Protein AF-A0A6J4T8R5-F1 (afdb_monomer)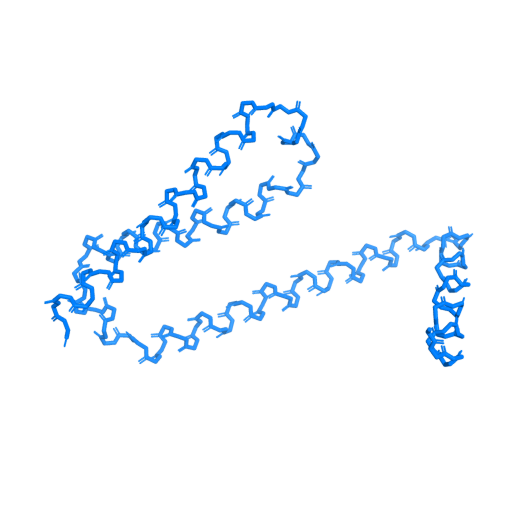

Structure (mmCIF, N/CA/C/O backbone):
data_AF-A0A6J4T8R5-F1
#
_entry.id   AF-A0A6J4T8R5-F1
#
loop_
_atom_site.group_PDB
_atom_site.id
_atom_site.type_symbol
_atom_site.label_atom_id
_atom_site.label_alt_id
_atom_site.label_comp_id
_atom_site.label_asym_id
_atom_site.label_entity_id
_atom_site.label_seq_id
_atom_site.pdbx_PDB_ins_code
_atom_site.Cartn_x
_atom_site.Cartn_y
_atom_site.Cartn_z
_atom_site.occupancy
_atom_site.B_iso_or_equiv
_atom_site.auth_seq_id
_atom_site.auth_comp_id
_atom_site.auth_asym_id
_atom_site.auth_atom_id
_atom_site.pdbx_PDB_model_num
ATOM 1 N N . MET A 1 1 ? 2.126 -29.135 -20.241 1.00 61.62 1 MET A N 1
ATOM 2 C CA . MET A 1 1 ? 1.730 -27.801 -20.758 1.00 61.62 1 MET A CA 1
ATOM 3 C C . MET A 1 1 ? 1.030 -27.993 -22.094 1.00 61.62 1 MET A C 1
ATOM 5 O O . MET A 1 1 ? 1.485 -28.834 -22.859 1.00 61.62 1 MET A O 1
ATOM 9 N N . SER A 1 2 ? -0.069 -27.284 -22.372 1.00 81.56 2 SER A N 1
ATOM 10 C CA . SER A 1 2 ? -0.717 -27.376 -23.690 1.00 81.56 2 SER A CA 1
ATOM 11 C C . SER A 1 2 ? 0.129 -26.665 -24.754 1.00 81.56 2 SER A C 1
ATOM 13 O O . SER A 1 2 ? 0.838 -25.701 -24.455 1.00 81.56 2 SER A O 1
ATOM 15 N N . THR A 1 3 ? 0.051 -27.121 -26.002 1.00 86.94 3 THR A N 1
ATOM 16 C CA . THR A 1 3 ? 0.742 -26.507 -27.151 1.00 86.94 3 THR A CA 1
ATOM 17 C C . THR A 1 3 ? 0.374 -25.032 -27.329 1.00 86.94 3 THR A C 1
ATOM 19 O O . THR A 1 3 ? 1.221 -24.217 -27.688 1.00 86.94 3 THR A O 1
ATOM 22 N N . ALA A 1 4 ? -0.866 -24.661 -26.995 1.00 86.06 4 ALA A N 1
ATOM 23 C CA . ALA A 1 4 ? -1.330 -23.278 -27.004 1.00 86.06 4 ALA A CA 1
ATOM 24 C C . ALA A 1 4 ? -0.594 -22.400 -25.978 1.00 86.06 4 ALA A C 1
ATOM 26 O O . ALA A 1 4 ? -0.190 -21.289 -26.312 1.00 86.06 4 ALA A O 1
ATOM 27 N N . ALA A 1 5 ? -0.370 -22.897 -24.756 1.00 86.50 5 ALA A N 1
ATOM 28 C CA . ALA A 1 5 ? 0.373 -22.155 -23.737 1.00 86.50 5 ALA A CA 1
ATOM 29 C C . ALA A 1 5 ? 1.831 -21.934 -24.164 1.00 86.50 5 ALA A C 1
ATOM 31 O O . ALA A 1 5 ? 2.340 -20.822 -24.059 1.00 86.50 5 ALA A O 1
ATOM 32 N N . LEU A 1 6 ? 2.471 -22.970 -24.715 1.00 89.88 6 LEU A N 1
ATOM 33 C CA . LEU A 1 6 ? 3.853 -22.888 -25.190 1.00 89.88 6 LEU A CA 1
ATOM 34 C C . LEU A 1 6 ? 4.003 -21.870 -26.334 1.00 89.88 6 LEU A C 1
ATOM 36 O O . LEU A 1 6 ? 4.925 -21.057 -26.325 1.00 89.88 6 LEU A O 1
ATOM 40 N N . ARG A 1 7 ? 3.047 -21.854 -27.273 1.00 90.69 7 ARG A N 1
ATOM 41 C CA . ARG A 1 7 ? 2.986 -20.864 -28.356 1.00 90.69 7 ARG A CA 1
ATOM 42 C C . ARG A 1 7 ? 2.820 -19.442 -27.822 1.00 90.69 7 ARG A C 1
ATOM 44 O O . ARG A 1 7 ? 3.536 -18.547 -28.255 1.00 90.69 7 ARG A O 1
ATOM 51 N N . ASN A 1 8 ? 1.889 -19.227 -26.895 1.00 93.81 8 ASN A N 1
ATOM 52 C CA . ASN A 1 8 ? 1.620 -17.897 -26.348 1.00 93.81 8 ASN A CA 1
ATOM 53 C C . ASN A 1 8 ? 2.840 -17.342 -25.600 1.00 93.81 8 ASN A C 1
ATOM 55 O O . ASN A 1 8 ? 3.195 -16.183 -25.790 1.00 93.81 8 ASN A O 1
ATOM 59 N N . ILE A 1 9 ? 3.521 -18.183 -24.816 1.00 91.31 9 ILE A N 1
ATOM 60 C CA . ILE A 1 9 ? 4.773 -17.818 -24.142 1.00 91.31 9 ILE A CA 1
ATOM 61 C C . ILE A 1 9 ? 5.841 -17.428 -25.172 1.00 91.31 9 ILE A C 1
ATOM 63 O O . ILE A 1 9 ? 6.471 -16.385 -25.027 1.00 91.31 9 ILE A O 1
ATOM 67 N N . GLY A 1 10 ? 6.004 -18.214 -26.243 1.00 91.50 10 GLY A N 1
ATOM 68 C CA . GLY A 1 10 ? 6.949 -17.903 -27.319 1.00 91.50 10 GLY A CA 1
ATOM 69 C C . GLY A 1 10 ? 6.676 -16.551 -27.989 1.00 91.50 10 GLY A C 1
ATOM 70 O O . GLY A 1 10 ? 7.603 -15.772 -28.190 1.00 91.50 10 GLY A O 1
ATOM 71 N N . ILE A 1 11 ? 5.407 -16.233 -28.268 1.00 90.81 11 ILE A N 1
ATOM 72 C CA . ILE A 1 11 ? 5.008 -14.934 -28.837 1.00 90.81 11 ILE A CA 1
ATOM 73 C C . ILE A 1 11 ? 5.370 -13.787 -27.884 1.00 90.81 11 ILE A C 1
ATOM 75 O O . ILE A 1 11 ? 5.948 -12.793 -28.321 1.00 90.81 11 ILE A O 1
ATOM 79 N N . ILE A 1 12 ? 5.072 -13.929 -26.589 1.00 90.69 12 ILE A N 1
ATOM 80 C CA . ILE A 1 12 ? 5.394 -12.907 -25.582 1.00 90.69 12 ILE A CA 1
ATOM 81 C C . ILE A 1 12 ? 6.907 -12.665 -25.516 1.00 90.69 12 ILE A C 1
ATOM 83 O O . ILE A 1 12 ? 7.336 -11.513 -25.494 1.00 90.69 12 ILE A O 1
ATOM 87 N N . LEU A 1 13 ? 7.720 -13.725 -25.542 1.00 90.75 13 LEU A N 1
ATOM 88 C CA . LEU A 1 13 ? 9.182 -13.609 -25.510 1.00 90.75 13 LEU A CA 1
ATOM 89 C C . LEU A 1 13 ? 9.737 -12.882 -26.740 1.00 90.75 13 LEU A C 1
ATOM 91 O O . LEU A 1 13 ? 10.590 -12.008 -26.597 1.00 90.75 13 LEU A O 1
ATOM 95 N N . VAL A 1 14 ? 9.236 -13.197 -27.938 1.00 90.75 14 VAL A N 1
ATOM 96 C CA . VAL A 1 14 ? 9.662 -12.520 -29.175 1.00 90.75 14 VAL A CA 1
ATOM 97 C C . VAL A 1 14 ? 9.320 -11.031 -29.131 1.00 90.75 14 VAL A C 1
ATOM 99 O O . VAL A 1 14 ? 10.163 -10.196 -29.459 1.00 90.75 14 VAL A O 1
ATOM 102 N N . LEU A 1 15 ? 8.112 -10.683 -28.678 1.00 85.38 15 LEU A N 1
ATOM 103 C CA . LEU A 1 15 ? 7.706 -9.286 -28.514 1.00 85.38 15 LEU A CA 1
ATOM 104 C C . LEU A 1 15 ? 8.564 -8.562 -27.471 1.00 85.38 15 LEU A C 1
ATOM 106 O O . LEU A 1 15 ? 8.973 -7.430 -27.710 1.00 85.38 15 LEU A O 1
ATOM 110 N N . ALA A 1 16 ? 8.888 -9.211 -26.351 1.00 82.69 16 ALA A N 1
ATOM 111 C CA . ALA A 1 16 ? 9.737 -8.630 -25.314 1.00 82.69 16 ALA A CA 1
ATOM 112 C C . ALA A 1 16 ? 11.147 -8.301 -25.838 1.00 82.69 16 ALA A C 1
ATOM 114 O O . ALA A 1 16 ? 11.655 -7.207 -25.590 1.00 82.69 16 ALA A O 1
ATOM 115 N N . VAL A 1 17 ? 11.754 -9.204 -26.617 1.00 83.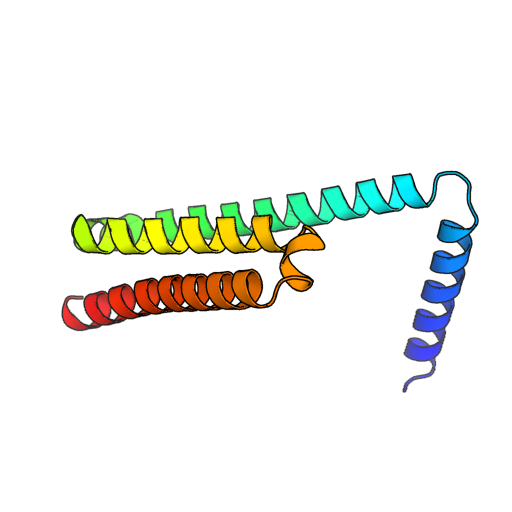69 17 VAL A N 1
ATOM 116 C CA . VAL A 1 17 ? 13.062 -8.964 -27.253 1.00 83.69 17 VAL A CA 1
ATOM 117 C C . VAL A 1 17 ? 12.985 -7.822 -28.268 1.00 83.69 17 VAL A C 1
ATOM 119 O O . VAL A 1 17 ? 13.872 -6.971 -28.297 1.00 83.69 17 VAL A O 1
ATOM 122 N N . ALA A 1 18 ? 11.915 -7.759 -29.065 1.00 79.50 18 ALA A N 1
ATOM 123 C CA . ALA A 1 18 ? 11.709 -6.670 -30.016 1.00 79.50 18 ALA A CA 1
ATOM 124 C C . ALA A 1 18 ? 11.586 -5.308 -29.311 1.00 79.50 18 ALA A C 1
ATOM 126 O O . ALA A 1 18 ? 12.216 -4.343 -29.735 1.00 79.50 18 ALA A O 1
ATOM 127 N N . VAL A 1 19 ? 10.833 -5.236 -28.206 1.00 80.19 19 VAL A N 1
ATOM 128 C CA . VAL A 1 19 ? 10.713 -4.020 -27.385 1.00 80.19 19 VAL A CA 1
ATOM 129 C C . VAL A 1 19 ? 12.065 -3.628 -26.789 1.00 80.19 19 VAL A C 1
ATOM 131 O O . VAL A 1 19 ? 12.420 -2.458 -26.843 1.00 80.19 19 VAL A O 1
ATOM 134 N N . TYR A 1 20 ? 12.847 -4.580 -26.276 1.00 79.31 20 TYR A N 1
ATOM 135 C CA . TYR A 1 20 ? 14.177 -4.299 -25.726 1.00 79.31 20 TYR A CA 1
ATOM 136 C C . TYR A 1 20 ? 15.159 -3.748 -26.776 1.00 79.31 20 TYR A C 1
ATOM 138 O O . TYR A 1 20 ? 15.948 -2.855 -26.474 1.00 79.31 20 TYR A O 1
ATOM 146 N N . ALA A 1 21 ? 15.103 -4.256 -28.011 1.00 79.56 21 ALA A N 1
ATOM 147 C CA . ALA A 1 21 ? 16.015 -3.869 -29.087 1.00 79.56 21 ALA A CA 1
ATOM 148 C C . ALA A 1 21 ? 15.651 -2.539 -29.782 1.00 79.56 21 ALA A C 1
ATOM 150 O O . ALA A 1 21 ? 16.496 -1.951 -30.458 1.00 79.56 21 ALA A O 1
ATOM 151 N N . LEU A 1 22 ? 14.409 -2.059 -29.647 1.00 79.94 22 LEU A N 1
ATOM 152 C CA . LEU A 1 22 ? 13.946 -0.818 -30.273 1.00 79.94 22 LEU A CA 1
ATOM 153 C C . LEU A 1 22 ? 14.413 0.426 -29.487 1.00 79.94 22 LEU A C 1
ATOM 155 O O . LEU A 1 22 ? 14.188 0.506 -28.274 1.00 79.94 22 LEU A O 1
ATOM 159 N N . PRO A 1 23 ? 14.983 1.453 -30.152 1.00 66.88 23 PRO A N 1
ATOM 160 C CA . PRO A 1 23 ? 15.286 2.726 -29.504 1.00 66.88 23 PRO A CA 1
ATOM 161 C C . PRO A 1 23 ? 13.975 3.385 -29.044 1.00 66.88 23 PRO A C 1
ATOM 163 O O . PRO A 1 23 ? 13.137 3.761 -29.858 1.00 66.88 23 PRO A O 1
ATOM 166 N N . GLY A 1 24 ? 13.779 3.471 -27.725 1.00 74.56 24 GLY A N 1
ATOM 167 C CA . GLY A 1 24 ? 12.544 3.963 -27.094 1.00 74.56 24 GLY A CA 1
ATOM 168 C C . GLY A 1 24 ? 11.686 2.892 -26.406 1.00 74.56 24 GLY A C 1
ATOM 169 O O . GLY A 1 24 ? 10.716 3.242 -25.734 1.00 74.56 24 GLY A O 1
ATOM 170 N N . GLY A 1 25 ? 12.047 1.606 -26.490 1.00 73.50 25 GLY A N 1
ATOM 171 C CA . GLY A 1 25 ? 11.318 0.526 -25.814 1.00 73.50 25 GLY A CA 1
ATOM 172 C C . GLY A 1 25 ? 11.251 0.675 -24.292 1.00 73.50 25 GLY A C 1
ATOM 173 O O . GLY A 1 25 ? 10.195 0.462 -23.701 1.00 73.50 25 GLY A O 1
ATOM 174 N N . GLY A 1 26 ? 12.336 1.142 -23.665 1.00 78.50 26 GLY A N 1
ATOM 175 C CA . GLY A 1 26 ? 12.358 1.450 -22.230 1.00 78.50 26 GLY A CA 1
ATOM 176 C C . GLY A 1 26 ? 11.384 2.567 -21.842 1.00 78.50 26 GLY A C 1
ATOM 177 O O . GLY A 1 26 ? 10.688 2.459 -20.838 1.00 78.50 26 GLY A O 1
ATOM 178 N N . THR A 1 27 ? 11.260 3.610 -22.668 1.00 83.38 27 THR A N 1
ATOM 179 C CA . THR A 1 27 ? 10.306 4.705 -22.434 1.00 83.38 27 THR A CA 1
ATOM 180 C C . THR A 1 27 ? 8.863 4.231 -22.589 1.00 83.38 27 THR A C 1
ATOM 182 O O . THR A 1 27 ? 8.020 4.553 -21.756 1.00 83.38 27 THR A O 1
ATOM 185 N N . GLY A 1 28 ? 8.574 3.429 -23.620 1.00 81.50 28 GLY A N 1
ATOM 186 C CA . GLY A 1 28 ? 7.251 2.829 -23.803 1.00 81.50 28 GLY A CA 1
ATOM 187 C C . GLY A 1 28 ? 6.862 1.920 -22.635 1.00 81.50 28 GLY A C 1
ATOM 188 O O . GLY A 1 28 ? 5.750 2.028 -22.119 1.00 81.50 28 GLY A O 1
ATOM 189 N N . ALA A 1 29 ? 7.793 1.084 -22.170 1.00 84.12 29 ALA A N 1
ATOM 190 C CA . ALA A 1 29 ? 7.591 0.224 -21.008 1.00 84.12 29 ALA A CA 1
ATOM 191 C C . ALA A 1 29 ? 7.311 1.036 -19.734 1.00 84.12 29 ALA A C 1
ATOM 193 O O . ALA A 1 29 ? 6.335 0.747 -19.049 1.00 84.12 29 ALA A O 1
ATOM 194 N N . ALA A 1 30 ? 8.083 2.095 -19.474 1.00 85.56 30 ALA A N 1
ATOM 195 C CA . ALA A 1 30 ? 7.887 2.961 -18.312 1.00 85.56 30 ALA A CA 1
ATOM 196 C C . ALA A 1 30 ? 6.522 3.670 -18.322 1.00 85.56 30 ALA A C 1
ATOM 198 O O . ALA A 1 30 ? 5.882 3.805 -17.282 1.00 85.56 30 ALA A O 1
ATOM 199 N N . ILE A 1 31 ? 6.035 4.097 -19.493 1.00 87.81 31 ILE A N 1
ATOM 200 C CA . ILE A 1 31 ? 4.694 4.691 -19.617 1.00 87.81 31 ILE A CA 1
ATOM 201 C C . ILE A 1 31 ? 3.618 3.656 -19.290 1.00 87.81 31 ILE A C 1
ATOM 203 O O . ILE A 1 31 ? 2.687 3.955 -18.544 1.00 87.81 31 ILE A O 1
ATOM 207 N N . VAL A 1 32 ? 3.729 2.442 -19.833 1.00 88.62 32 VAL A N 1
ATOM 208 C CA . VAL A 1 32 ? 2.762 1.370 -19.558 1.00 88.62 32 VAL A CA 1
ATOM 209 C C . VAL A 1 32 ? 2.784 0.991 -18.080 1.00 88.62 32 VAL A C 1
ATOM 211 O O . VAL A 1 32 ? 1.725 0.895 -17.466 1.00 88.62 32 VAL A O 1
ATOM 214 N N . GLU A 1 33 ? 3.968 0.836 -17.494 1.00 88.38 33 GLU A N 1
ATOM 215 C CA . 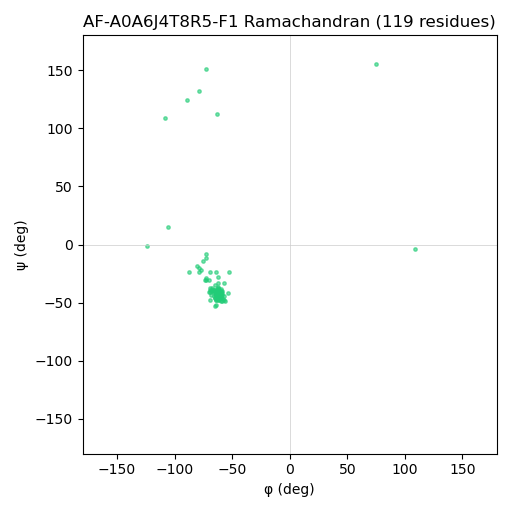GLU A 1 33 ? 4.155 0.582 -16.066 1.00 88.38 33 GLU A CA 1
ATOM 216 C C . GLU A 1 33 ? 3.500 1.676 -15.215 1.00 88.38 33 GLU A C 1
ATOM 218 O O . GLU A 1 33 ? 2.711 1.374 -14.316 1.00 88.38 33 GLU A O 1
ATOM 223 N N . ALA A 1 34 ? 3.748 2.947 -15.538 1.00 88.81 34 ALA A N 1
ATOM 224 C CA . ALA A 1 34 ? 3.144 4.076 -14.845 1.00 88.81 34 ALA A CA 1
ATOM 225 C C . ALA A 1 34 ? 1.613 4.069 -14.967 1.00 88.81 34 ALA A C 1
ATOM 227 O O . ALA A 1 34 ? 0.917 4.220 -13.965 1.00 88.81 34 ALA A O 1
ATOM 228 N N . LEU A 1 35 ? 1.069 3.843 -16.166 1.00 93.12 35 LEU A N 1
ATOM 229 C CA . LEU A 1 35 ? -0.378 3.788 -16.392 1.00 93.12 35 LEU A CA 1
ATOM 230 C C . LEU A 1 35 ? -1.038 2.643 -15.621 1.00 93.12 35 LEU A C 1
ATOM 232 O O . LEU A 1 35 ? -2.082 2.851 -15.005 1.00 93.12 35 LEU A O 1
ATOM 236 N N . VAL A 1 36 ? -0.431 1.454 -15.621 1.00 92.81 36 VAL A N 1
ATOM 237 C CA . VAL A 1 36 ? -0.923 0.299 -14.857 1.00 92.81 36 VAL A CA 1
ATOM 238 C C . VAL A 1 36 ? -0.875 0.591 -13.358 1.00 92.81 36 VAL A C 1
ATOM 240 O O . VAL A 1 36 ? -1.850 0.328 -12.655 1.00 92.81 36 VAL A O 1
ATOM 243 N N . SER A 1 37 ? 0.209 1.198 -12.877 1.00 86.44 37 SER A N 1
ATOM 244 C CA . SER A 1 37 ? 0.379 1.559 -11.465 1.00 86.44 37 SER A CA 1
ATOM 245 C C . SER A 1 37 ? -0.650 2.600 -11.018 1.00 86.44 37 SER A C 1
ATOM 247 O O . SER A 1 37 ? -1.283 2.448 -9.973 1.00 86.44 37 SER A O 1
ATOM 249 N N . ILE A 1 38 ? -0.889 3.625 -11.842 1.00 90.88 38 ILE A N 1
ATOM 250 C CA . ILE A 1 38 ? -1.920 4.642 -11.604 1.00 90.88 38 ILE A CA 1
ATOM 251 C C . ILE A 1 38 ? -3.309 4.003 -11.618 1.00 90.88 38 ILE A C 1
ATOM 253 O O . ILE A 1 38 ? -4.093 4.241 -10.703 1.00 90.88 38 ILE A O 1
ATOM 257 N N . ALA A 1 39 ? -3.624 3.172 -12.616 1.00 93.88 39 ALA A N 1
ATOM 258 C CA . ALA A 1 39 ? -4.916 2.496 -12.708 1.00 93.88 39 ALA A CA 1
ATOM 259 C C . ALA A 1 39 ? -5.176 1.599 -11.489 1.00 93.88 39 ALA A C 1
ATOM 261 O O . ALA A 1 39 ? -6.284 1.591 -10.950 1.00 93.88 39 ALA A O 1
ATOM 262 N N . PHE A 1 40 ? -4.147 0.897 -11.014 1.00 89.00 40 PHE A N 1
ATOM 263 C CA . PHE A 1 40 ? -4.208 0.095 -9.798 1.00 89.00 40 PHE A CA 1
ATOM 264 C C . PHE A 1 40 ? -4.489 0.956 -8.557 1.00 89.00 40 PHE A C 1
ATOM 266 O O . PHE A 1 40 ? -5.415 0.658 -7.800 1.00 89.00 40 PHE A O 1
ATOM 273 N N . LEU A 1 41 ? -3.765 2.067 -8.383 1.00 88.50 41 LEU A N 1
ATOM 274 C CA . LEU A 1 41 ? -3.960 2.981 -7.255 1.00 88.50 41 LEU A CA 1
ATOM 275 C C . LEU A 1 41 ? -5.350 3.641 -7.276 1.00 88.50 41 LEU A C 1
ATOM 277 O O . LEU A 1 41 ? -6.013 3.737 -6.243 1.00 88.50 41 LEU A O 1
ATOM 281 N N . VAL A 1 42 ? -5.830 4.035 -8.458 1.00 92.44 42 VAL A N 1
ATOM 282 C CA . VAL A 1 42 ? -7.195 4.545 -8.656 1.00 92.44 42 VAL A CA 1
ATOM 283 C C . VAL A 1 42 ? -8.226 3.475 -8.298 1.00 92.44 42 VAL A C 1
ATOM 285 O O . VAL A 1 42 ? -9.200 3.778 -7.610 1.00 92.44 42 VAL A O 1
ATOM 288 N N . GLY A 1 43 ? -8.009 2.222 -8.705 1.00 92.38 43 GLY A N 1
ATOM 289 C CA . GLY A 1 43 ? -8.869 1.095 -8.347 1.00 92.38 43 GLY A CA 1
ATOM 290 C C . GLY A 1 43 ? -8.988 0.909 -6.834 1.00 92.38 43 GLY A C 1
ATOM 291 O O . GLY A 1 43 ? -10.100 0.816 -6.311 1.00 92.38 43 GLY A O 1
ATOM 292 N N . ILE A 1 44 ? -7.859 0.948 -6.118 1.00 88.44 44 ILE A N 1
ATOM 293 C CA . ILE A 1 44 ? -7.832 0.928 -4.648 1.00 88.44 44 ILE A CA 1
ATOM 294 C C . ILE A 1 44 ? -8.659 2.087 -4.084 1.00 88.44 44 ILE A C 1
ATOM 296 O O . ILE A 1 44 ? -9.504 1.875 -3.215 1.00 88.44 44 ILE A O 1
ATOM 300 N N . TRP A 1 45 ? -8.470 3.303 -4.601 1.00 88.06 45 TRP A N 1
ATOM 301 C CA . TRP A 1 45 ? -9.183 4.485 -4.118 1.00 88.06 45 TRP A CA 1
ATOM 302 C C . TRP A 1 45 ? -10.700 4.392 -4.320 1.00 88.06 45 TRP A C 1
ATOM 304 O O . TRP A 1 45 ? -11.472 4.739 -3.426 1.00 88.06 45 TRP A O 1
ATOM 314 N N . LEU A 1 46 ? -11.144 3.868 -5.464 1.00 91.00 46 LEU A N 1
ATOM 315 C CA . LEU A 1 46 ? -12.559 3.630 -5.748 1.00 91.00 46 LEU A CA 1
ATOM 316 C C . LEU A 1 46 ? -13.170 2.606 -4.785 1.00 91.00 46 LEU A C 1
ATOM 318 O O . LEU A 1 46 ? -14.258 2.844 -4.256 1.00 91.00 46 LEU A O 1
ATOM 322 N N . ILE A 1 47 ? -12.469 1.498 -4.526 1.00 89.88 47 ILE A N 1
ATOM 323 C CA . ILE A 1 47 ? -12.902 0.476 -3.562 1.00 89.88 47 ILE A CA 1
ATOM 324 C C . ILE A 1 47 ? -13.003 1.081 -2.163 1.00 89.88 47 ILE A C 1
ATOM 326 O O . ILE A 1 47 ? -14.007 0.886 -1.483 1.00 89.88 47 ILE A O 1
ATOM 330 N N . LEU A 1 48 ? -12.012 1.871 -1.753 1.00 85.38 48 LEU A N 1
ATOM 331 C CA . LEU A 1 48 ? -12.027 2.546 -0.461 1.00 85.38 48 LEU A CA 1
ATOM 332 C C . LEU A 1 48 ? -13.179 3.533 -0.319 1.00 85.38 48 LEU A C 1
ATOM 334 O O . LEU A 1 48 ? -13.873 3.525 0.695 1.00 85.38 48 LEU A O 1
ATOM 338 N N . MET A 1 49 ? -13.403 4.376 -1.328 1.00 87.88 49 MET A N 1
ATOM 339 C CA . MET A 1 49 ? -14.520 5.318 -1.325 1.00 87.88 49 MET A CA 1
ATOM 340 C C . MET A 1 49 ? -15.859 4.589 -1.260 1.00 87.88 49 MET A C 1
ATOM 342 O O . MET A 1 49 ? -16.774 5.043 -0.569 1.00 87.88 49 MET A O 1
ATOM 346 N N . ARG A 1 50 ? -15.981 3.454 -1.955 1.00 90.88 50 ARG A N 1
ATOM 347 C CA . ARG A 1 50 ? -17.172 2.611 -1.896 1.00 90.88 50 ARG A CA 1
ATOM 348 C C . ARG A 1 50 ? -17.372 2.032 -0.495 1.00 90.88 50 ARG A C 1
ATOM 350 O O . ARG A 1 50 ? -18.433 2.244 0.085 1.00 90.88 50 ARG A O 1
ATOM 357 N N . LEU A 1 51 ? -16.343 1.403 0.068 1.00 85.06 51 LEU A N 1
ATOM 358 C CA . LEU A 1 51 ? -16.375 0.809 1.405 1.00 85.06 51 LEU A CA 1
ATOM 359 C C . LEU A 1 51 ? -16.690 1.858 2.483 1.00 85.06 51 LEU A C 1
ATOM 361 O O . LEU A 1 51 ? -17.511 1.625 3.366 1.00 85.06 51 LEU A O 1
ATOM 365 N N . TYR A 1 52 ? -16.094 3.048 2.373 1.00 84.25 52 TYR A N 1
ATOM 366 C CA . TYR A 1 52 ? -16.376 4.175 3.258 1.00 84.25 52 TYR A CA 1
ATOM 367 C C . TYR A 1 52 ? -17.840 4.604 3.173 1.00 84.25 52 TYR A C 1
ATOM 369 O O . TYR A 1 52 ? -18.476 4.816 4.200 1.00 84.25 52 TYR A O 1
ATOM 377 N N . ARG A 1 53 ? -18.399 4.725 1.962 1.00 86.12 53 ARG A N 1
ATOM 378 C CA . ARG A 1 53 ? -19.806 5.110 1.780 1.00 86.12 53 ARG A CA 1
ATOM 379 C C . ARG A 1 53 ? -20.768 4.057 2.326 1.00 86.12 53 ARG A C 1
ATOM 381 O O . ARG A 1 53 ? -21.768 4.445 2.926 1.00 86.12 53 ARG A O 1
ATOM 388 N N . GLU A 1 54 ? -20.459 2.775 2.144 1.00 88.75 54 GLU A N 1
ATOM 389 C CA . GLU A 1 54 ? -21.274 1.650 2.622 1.00 88.75 54 GLU A CA 1
ATOM 390 C C . GLU A 1 54 ? -21.242 1.533 4.157 1.00 88.75 54 GLU A C 1
ATOM 392 O O . GLU A 1 54 ? -22.289 1.364 4.779 1.00 88.75 54 GLU A O 1
ATOM 397 N N . HIS A 1 55 ? -20.079 1.723 4.789 1.00 84.69 55 HIS A N 1
ATOM 398 C CA . HIS A 1 55 ? -19.901 1.547 6.238 1.00 84.69 55 HIS A CA 1
ATOM 399 C C . HIS A 1 55 ? -19.781 2.852 7.032 1.00 84.69 55 HIS A C 1
ATOM 401 O O . HIS A 1 55 ? -19.361 2.833 8.190 1.00 84.69 55 HIS A O 1
ATOM 407 N N . ARG 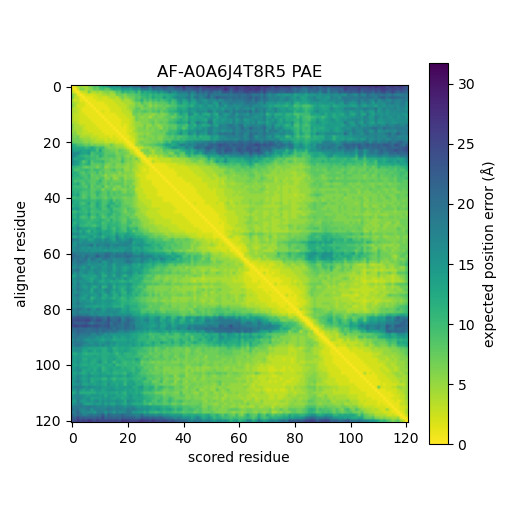A 1 56 ? -20.150 4.002 6.450 1.00 81.50 56 ARG A N 1
ATOM 408 C CA . ARG A 1 56 ? -19.965 5.318 7.092 1.00 81.50 56 ARG A CA 1
ATOM 409 C C . ARG A 1 56 ? -20.584 5.385 8.489 1.00 81.50 56 ARG A C 1
ATOM 411 O O . ARG A 1 56 ? -19.978 5.927 9.402 1.00 81.50 56 ARG A O 1
ATOM 418 N N . THR A 1 57 ? -21.777 4.824 8.669 1.00 80.94 57 THR A N 1
ATOM 419 C CA . THR A 1 57 ? -22.501 4.830 9.948 1.00 80.94 57 THR A CA 1
ATOM 420 C C . THR A 1 57 ? -21.765 4.014 11.006 1.00 80.94 57 THR A C 1
ATOM 422 O O . THR A 1 57 ? -21.563 4.500 12.114 1.00 80.94 57 THR A O 1
ATOM 425 N N . THR A 1 58 ? -21.276 2.832 10.634 1.00 80.88 58 THR A N 1
ATOM 426 C CA . THR A 1 58 ? -20.450 1.958 11.479 1.00 80.88 58 THR A CA 1
ATOM 427 C C . THR A 1 58 ? -19.093 2.585 11.820 1.00 80.88 58 THR A C 1
ATOM 429 O O . THR A 1 58 ? -18.576 2.426 12.922 1.00 80.88 58 THR A O 1
ATOM 432 N N . LEU A 1 59 ? -18.509 3.345 10.892 1.00 78.69 59 LEU A N 1
ATOM 433 C CA . LEU A 1 59 ? -17.266 4.087 11.119 1.00 78.69 59 LEU A CA 1
ATOM 434 C C . LEU A 1 59 ? -17.447 5.228 12.127 1.00 78.69 59 LEU A C 1
ATOM 436 O O . LEU A 1 59 ? -16.552 5.482 12.935 1.00 78.69 59 LEU A O 1
ATOM 440 N N . PHE A 1 60 ? -18.593 5.914 12.104 1.00 80.50 60 PHE A N 1
ATOM 441 C CA . PHE A 1 60 ? -18.894 6.966 13.077 1.00 80.50 60 PHE A CA 1
ATOM 442 C C . PHE A 1 60 ? -19.205 6.415 14.475 1.00 80.50 60 PHE A C 1
ATOM 444 O O . PHE A 1 60 ? -18.888 7.088 15.453 1.00 80.50 60 PHE A O 1
ATOM 451 N N . SER A 1 61 ? -19.743 5.196 14.595 1.00 80.12 61 SER A N 1
ATOM 452 C CA . SER A 1 61 ? -20.007 4.566 15.899 1.00 80.12 61 SER A CA 1
ATOM 453 C C . SER A 1 61 ? -18.753 4.029 16.601 1.00 80.12 61 SER A C 1
ATOM 455 O O . SER A 1 61 ? -18.797 3.741 17.790 1.00 80.12 61 SER A O 1
ATOM 457 N N . LEU A 1 62 ? -17.626 3.914 15.893 1.00 75.69 62 LEU A N 1
ATOM 458 C CA . LEU A 1 62 ? -16.383 3.311 16.391 1.00 75.69 62 LEU A CA 1
ATOM 459 C C . LEU A 1 62 ? -15.621 4.183 17.421 1.00 75.69 62 LEU A C 1
ATOM 461 O O . LEU A 1 62 ? -14.684 3.721 18.076 1.00 75.69 62 LEU A O 1
ATOM 465 N N . GLY A 1 63 ? -16.014 5.451 17.567 1.00 80.75 63 GLY A N 1
ATOM 466 C CA . GLY A 1 63 ? -15.341 6.434 18.417 1.00 80.75 63 GLY A CA 1
ATOM 467 C C . GLY A 1 63 ? -14.026 6.961 17.823 1.00 80.75 63 GLY A C 1
ATOM 468 O O . GLY A 1 63 ? -13.360 6.309 17.014 1.00 80.75 63 GLY A O 1
ATOM 469 N N . ASP A 1 64 ? -13.626 8.167 18.235 1.00 82.50 64 ASP A N 1
ATOM 470 C CA . ASP A 1 64 ? -12.500 8.893 17.624 1.00 82.50 64 ASP A CA 1
ATOM 471 C C . ASP A 1 64 ? -11.153 8.160 17.750 1.00 82.50 64 ASP A C 1
ATOM 473 O O . ASP A 1 64 ? -10.333 8.208 16.831 1.00 82.50 64 ASP A O 1
ATOM 477 N N . LYS A 1 65 ? -10.940 7.414 18.844 1.00 82.50 65 LYS A N 1
ATOM 478 C CA . LYS A 1 65 ? -9.701 6.658 19.095 1.00 82.50 65 LYS A CA 1
ATOM 479 C C . LYS A 1 65 ? -9.483 5.534 18.076 1.00 82.50 65 LYS A C 1
ATOM 481 O O . LYS A 1 65 ? -8.426 5.464 17.456 1.00 82.50 65 LYS A O 1
ATOM 486 N N . HIS A 1 66 ? -10.472 4.662 17.883 1.00 81.50 66 HIS A N 1
ATOM 487 C CA . HIS A 1 66 ? -10.355 3.533 16.953 1.00 81.50 66 HIS A CA 1
ATOM 488 C C . HIS A 1 66 ? -10.410 3.989 15.496 1.00 81.50 66 HIS A C 1
ATOM 490 O O . HIS A 1 66 ? -9.737 3.407 14.648 1.00 81.50 66 HIS A O 1
ATOM 496 N N . ARG A 1 67 ? -11.130 5.081 15.210 1.00 83.62 67 ARG A N 1
ATOM 497 C CA . ARG A 1 67 ? -11.111 5.717 13.891 1.00 83.62 67 ARG A CA 1
ATOM 498 C C . ARG A 1 67 ? -9.726 6.278 13.550 1.00 83.62 67 ARG A C 1
ATOM 500 O O . ARG A 1 67 ? -9.250 6.082 12.435 1.00 83.62 67 ARG A O 1
ATOM 507 N N . GLY A 1 68 ? -9.052 6.902 14.519 1.00 84.50 68 GLY A N 1
ATOM 508 C CA . GLY A 1 68 ? -7.665 7.350 14.377 1.00 84.50 68 GLY A CA 1
ATOM 509 C C . GLY A 1 68 ? -6.693 6.198 14.109 1.00 84.50 68 GLY A C 1
ATOM 510 O O . GLY A 1 68 ? -5.863 6.306 13.212 1.00 84.50 68 GLY A O 1
ATOM 511 N N . ILE A 1 69 ? -6.839 5.073 14.821 1.00 86.75 69 ILE A N 1
ATOM 512 C CA . ILE A 1 69 ? -6.029 3.864 14.586 1.00 86.75 69 ILE A CA 1
ATOM 513 C C . ILE A 1 69 ? -6.275 3.315 13.179 1.00 86.75 69 ILE A C 1
ATOM 515 O O . ILE A 1 69 ? -5.316 3.058 12.461 1.00 86.75 69 ILE A O 1
ATOM 519 N N . LEU A 1 70 ? -7.536 3.197 12.755 1.00 84.62 70 LEU A N 1
ATOM 520 C CA . LEU A 1 70 ? -7.883 2.682 11.431 1.00 84.62 70 LEU A CA 1
ATOM 521 C C . LEU A 1 70 ? -7.268 3.529 10.308 1.00 84.62 70 LEU A C 1
ATOM 523 O O . LEU A 1 70 ? -6.644 2.992 9.393 1.00 84.62 70 LEU A O 1
ATOM 527 N N . TYR A 1 71 ? -7.420 4.853 10.386 1.00 86.25 71 TYR A N 1
ATOM 528 C CA . TYR A 1 71 ? -6.859 5.767 9.390 1.00 86.25 71 TYR A CA 1
ATOM 529 C C . TYR A 1 71 ? -5.331 5.815 9.450 1.00 86.25 71 TYR A C 1
ATOM 531 O O . TYR A 1 71 ? -4.686 5.837 8.405 1.00 86.25 71 TYR A O 1
ATOM 539 N N . GLY A 1 72 ? -4.743 5.756 10.648 1.00 86.56 72 GLY A N 1
ATOM 540 C CA . GLY A 1 72 ? -3.295 5.679 10.835 1.00 86.56 72 GLY A CA 1
ATOM 541 C C . GLY A 1 72 ? -2.693 4.412 10.226 1.00 86.56 72 GLY A C 1
ATOM 542 O O . GLY A 1 72 ?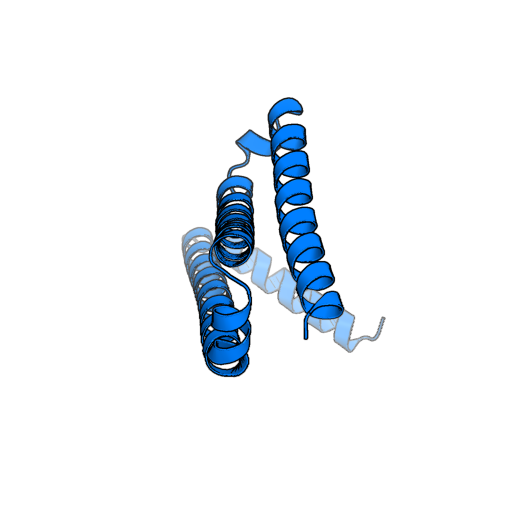 -1.727 4.499 9.471 1.00 86.56 72 GLY A O 1
ATOM 543 N N . SER A 1 73 ? -3.297 3.247 10.476 1.00 87.69 73 SER A N 1
ATOM 544 C CA . SER A 1 73 ? -2.883 1.970 9.879 1.00 87.69 73 SER A CA 1
ATOM 545 C C . SER A 1 73 ? -3.027 1.973 8.360 1.00 87.69 73 SER A C 1
ATOM 547 O O . SER A 1 73 ? -2.176 1.426 7.663 1.00 87.69 73 SER A O 1
ATOM 549 N N . PHE A 1 74 ? -4.065 2.621 7.829 1.00 85.44 74 PHE A N 1
ATOM 550 C CA . PHE A 1 74 ? -4.249 2.733 6.387 1.00 85.44 74 PHE A CA 1
ATOM 551 C C . PHE A 1 74 ? -3.200 3.641 5.727 1.00 85.44 74 PHE A C 1
ATOM 553 O O . PHE A 1 74 ? -2.560 3.236 4.756 1.00 85.44 74 PHE A O 1
ATOM 560 N N . CYS A 1 75 ? -2.962 4.833 6.282 1.00 85.00 75 CYS A N 1
ATOM 561 C CA . CYS A 1 75 ? -1.903 5.728 5.811 1.00 85.00 75 CYS A CA 1
ATOM 562 C C . CYS A 1 75 ? -0.517 5.075 5.909 1.00 85.00 75 CYS A C 1
ATOM 564 O O . CYS A 1 75 ? 0.279 5.195 4.979 1.00 85.00 75 CYS A O 1
ATOM 566 N N . GLY A 1 76 ? -0.245 4.347 6.997 1.00 86.12 76 GLY A N 1
ATOM 567 C CA . GLY A 1 76 ? 0.995 3.591 7.171 1.00 86.12 76 GLY A CA 1
ATOM 568 C C . GLY A 1 76 ? 1.186 2.519 6.096 1.00 86.12 76 GLY A C 1
ATOM 569 O O . GLY A 1 76 ? 2.272 2.402 5.537 1.00 86.12 76 GLY A O 1
ATOM 570 N N . LEU A 1 77 ? 0.123 1.792 5.737 1.00 85.31 77 LEU A N 1
ATOM 571 C CA . LEU A 1 77 ? 0.176 0.770 4.689 1.00 85.31 77 LEU A CA 1
ATOM 572 C C . LEU A 1 77 ? 0.438 1.364 3.295 1.00 85.31 77 LEU A C 1
ATOM 574 O O . LEU A 1 77 ? 1.238 0.820 2.536 1.00 85.31 77 LEU A O 1
ATOM 578 N N . LEU A 1 78 ? -0.188 2.501 2.969 1.00 82.19 78 LEU A N 1
ATOM 579 C CA . LEU A 1 78 ? 0.089 3.217 1.719 1.00 82.19 78 LEU A CA 1
ATOM 580 C C . LEU A 1 78 ? 1.534 3.726 1.662 1.00 82.19 78 LEU A C 1
ATOM 582 O O . LEU A 1 78 ? 2.197 3.581 0.635 1.00 82.19 78 LEU A O 1
ATOM 586 N N . PHE A 1 79 ? 2.034 4.281 2.769 1.00 83.50 79 PHE A N 1
ATOM 587 C CA . PHE A 1 79 ? 3.419 4.733 2.875 1.00 83.50 79 PHE A CA 1
ATOM 588 C C . PHE A 1 79 ? 4.409 3.579 2.674 1.00 83.50 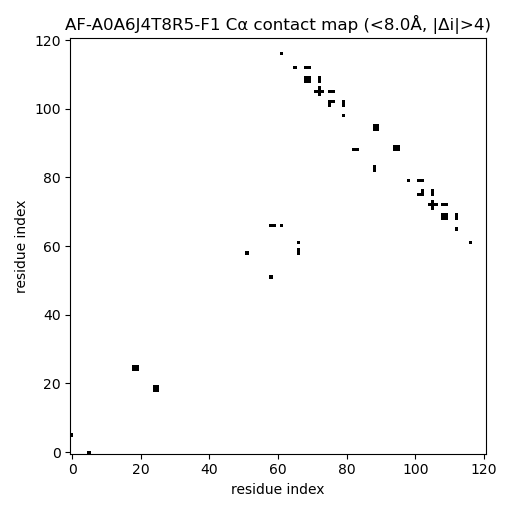79 PHE A C 1
ATOM 590 O O . PHE A 1 79 ? 5.361 3.726 1.914 1.00 83.50 79 PHE A O 1
ATOM 597 N N . LEU A 1 80 ? 4.158 2.415 3.281 1.00 83.44 80 LEU A N 1
ATOM 598 C CA . LEU A 1 80 ? 4.986 1.215 3.108 1.00 83.44 80 LEU A CA 1
ATOM 599 C C . LEU A 1 80 ? 5.069 0.759 1.647 1.00 83.44 80 LEU A C 1
ATOM 601 O O . LEU A 1 80 ? 6.142 0.350 1.203 1.00 83.44 80 LEU A O 1
ATOM 605 N N . GLY A 1 81 ? 3.954 0.832 0.915 1.00 78.19 81 GLY A N 1
ATOM 606 C CA . GLY A 1 81 ? 3.903 0.489 -0.507 1.00 78.19 81 GLY A CA 1
ATOM 607 C C . GLY A 1 81 ? 4.697 1.461 -1.380 1.00 78.19 81 GLY A C 1
ATOM 608 O O . GLY A 1 81 ? 5.402 1.026 -2.284 1.00 78.19 81 GLY A O 1
ATOM 609 N N . ALA A 1 82 ? 4.633 2.762 -1.083 1.00 75.44 82 ALA A N 1
ATOM 610 C CA . ALA A 1 82 ? 5.412 3.776 -1.794 1.00 75.44 82 ALA A CA 1
ATOM 611 C C . ALA A 1 82 ? 6.915 3.691 -1.470 1.00 75.44 82 ALA A C 1
ATOM 613 O O . ALA A 1 82 ? 7.751 3.796 -2.361 1.00 75.44 82 ALA A O 1
ATOM 614 N N . ALA A 1 83 ? 7.257 3.461 -0.201 1.00 73.00 83 ALA A N 1
ATOM 615 C CA . ALA A 1 83 ? 8.635 3.399 0.273 1.00 73.00 83 ALA A CA 1
ATOM 616 C C . ALA A 1 83 ? 9.393 2.149 -0.210 1.00 73.00 83 ALA A C 1
ATOM 618 O O . ALA A 1 83 ? 10.599 2.205 -0.418 1.00 73.00 83 ALA A O 1
ATOM 619 N N . GLY A 1 84 ? 8.698 1.025 -0.422 1.00 65.62 84 GLY A N 1
ATOM 620 C CA . GLY A 1 84 ? 9.319 -0.232 -0.857 1.00 65.62 84 GLY A CA 1
ATOM 621 C C . GLY A 1 84 ? 9.793 -0.264 -2.318 1.00 65.62 84 GLY A C 1
ATOM 622 O O . GLY A 1 84 ? 10.441 -1.234 -2.712 1.00 65.62 84 GLY A O 1
ATOM 623 N N . GLY A 1 85 ? 9.462 0.757 -3.118 1.00 61.97 85 GLY A N 1
ATOM 624 C CA . GLY A 1 85 ? 9.805 0.827 -4.543 1.00 61.97 85 GLY A CA 1
ATOM 625 C C . GLY A 1 85 ? 11.251 1.239 -4.834 1.00 61.97 85 GLY A C 1
ATOM 626 O O . GLY A 1 85 ? 11.760 0.952 -5.915 1.00 61.97 85 GLY A O 1
ATOM 627 N N . GLU A 1 86 ? 11.939 1.881 -3.887 1.00 63.09 86 GLU A N 1
ATOM 628 C CA . GLU A 1 86 ? 13.331 2.286 -4.078 1.00 63.09 86 GLU A CA 1
ATOM 629 C C . GLU A 1 86 ? 14.285 1.173 -3.624 1.00 63.09 86 GLU A C 1
ATOM 631 O O . GLU A 1 86 ? 14.260 0.728 -2.475 1.00 63.09 86 GLU A O 1
ATOM 636 N N . ASN A 1 87 ? 15.166 0.739 -4.533 1.00 59.66 87 ASN A N 1
ATOM 637 C CA . ASN A 1 87 ? 16.085 -0.395 -4.350 1.00 59.66 87 ASN A CA 1
ATOM 638 C C . ASN A 1 87 ? 16.942 -0.301 -3.064 1.00 59.66 87 ASN A C 1
ATOM 640 O O . ASN A 1 87 ? 17.354 -1.317 -2.516 1.00 59.66 87 ASN A O 1
ATOM 644 N N . GLN A 1 88 ? 17.145 0.912 -2.536 1.00 60.88 88 GLN A N 1
ATOM 645 C CA . GLN A 1 88 ? 17.936 1.190 -1.332 1.00 60.88 88 GLN A CA 1
ATOM 646 C C . GLN A 1 88 ? 17.380 0.572 -0.038 1.00 60.88 88 GLN A C 1
ATOM 648 O O . GLN A 1 88 ? 18.141 0.360 0.907 1.00 60.88 88 GLN A O 1
ATOM 653 N N . TRP A 1 89 ? 16.079 0.275 0.042 1.00 67.12 89 TRP A N 1
ATOM 654 C CA . TRP A 1 89 ? 15.485 -0.291 1.263 1.00 67.12 89 TRP A CA 1
ATOM 655 C C . TRP A 1 89 ? 15.857 -1.758 1.472 1.00 67.12 89 TRP A C 1
ATOM 657 O O . TRP A 1 89 ? 15.975 -2.201 2.612 1.00 67.12 89 TRP A O 1
ATOM 667 N N . TRP A 1 90 ? 16.075 -2.493 0.382 1.00 73.31 90 TRP A N 1
ATOM 668 C CA . TRP A 1 90 ? 16.380 -3.924 0.404 1.00 73.31 90 TRP A CA 1
ATOM 669 C C . TRP A 1 90 ? 17.839 -4.217 0.762 1.00 73.31 90 TRP A C 1
ATOM 671 O O . TRP A 1 90 ? 18.134 -5.280 1.305 1.00 73.31 90 TRP A O 1
ATOM 681 N N . ASP A 1 91 ? 18.731 -3.253 0.531 1.00 82.62 91 ASP A N 1
ATOM 682 C CA . ASP A 1 91 ? 20.160 -3.388 0.819 1.00 82.62 91 ASP A CA 1
ATOM 683 C C . ASP A 1 91 ? 20.481 -3.231 2.317 1.00 82.62 91 ASP A C 1
ATOM 685 O O . ASP A 1 91 ? 21.516 -3.705 2.790 1.00 82.62 91 ASP A O 1
ATOM 689 N N . ASN A 1 92 ? 19.600 -2.583 3.092 1.00 84.31 92 ASN A N 1
ATOM 690 C CA . ASN A 1 92 ? 19.807 -2.351 4.520 1.00 84.31 92 ASN A CA 1
ATOM 691 C C . ASN A 1 92 ? 18.877 -3.229 5.380 1.00 84.31 92 ASN A C 1
ATOM 693 O O . ASN A 1 92 ? 17.684 -2.931 5.499 1.00 84.31 92 ASN A O 1
ATOM 697 N N . PRO A 1 93 ? 19.405 -4.248 6.086 1.00 83.00 93 PRO A N 1
ATOM 698 C CA . PRO A 1 93 ? 18.579 -5.157 6.879 1.00 83.00 93 PRO A CA 1
ATOM 699 C C . PRO A 1 93 ? 17.830 -4.450 8.021 1.00 83.00 93 PRO A C 1
ATOM 701 O O . PRO A 1 93 ? 16.743 -4.882 8.397 1.00 83.00 93 PRO A O 1
ATOM 704 N N . GLY A 1 94 ? 18.359 -3.343 8.553 1.00 86.62 94 GLY A N 1
ATOM 705 C CA . GLY A 1 94 ? 17.679 -2.550 9.579 1.00 86.62 94 GLY A CA 1
ATOM 706 C C . GLY A 1 94 ? 16.426 -1.850 9.050 1.00 86.62 94 GLY A C 1
ATOM 707 O O . GLY A 1 94 ? 15.401 -1.832 9.732 1.00 86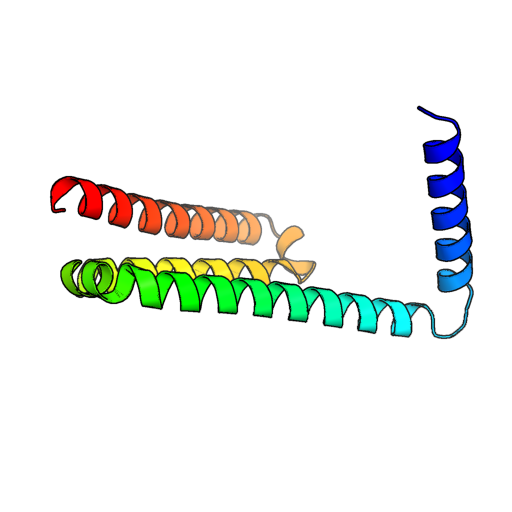.62 94 GLY A O 1
ATOM 708 N N . LEU A 1 95 ? 16.477 -1.331 7.818 1.00 84.06 95 LEU A N 1
ATOM 709 C CA . LEU A 1 95 ? 15.315 -0.722 7.163 1.00 84.06 95 LEU A CA 1
ATOM 710 C C . LEU A 1 95 ? 14.265 -1.772 6.800 1.00 84.06 95 LEU A C 1
ATOM 712 O O . LEU A 1 95 ? 13.081 -1.534 7.027 1.00 84.06 95 LEU A O 1
ATOM 716 N N . VAL A 1 96 ? 14.683 -2.954 6.338 1.00 84.75 96 VAL A N 1
ATOM 717 C CA . VAL A 1 96 ? 13.768 -4.083 6.095 1.00 84.75 96 VAL A CA 1
ATOM 718 C C . VAL A 1 96 ? 13.040 -4.487 7.381 1.00 84.75 96 VAL A C 1
ATOM 720 O O . VAL A 1 96 ? 11.822 -4.663 7.376 1.00 84.75 96 VAL A O 1
ATOM 723 N N . LEU A 1 97 ? 13.752 -4.591 8.508 1.00 88.50 97 LEU A N 1
ATOM 724 C CA . LEU A 1 97 ? 13.139 -4.910 9.801 1.00 88.50 97 LEU A CA 1
ATOM 725 C C . LEU A 1 97 ? 12.181 -3.814 10.277 1.00 88.50 97 LEU A C 1
ATOM 727 O O . LEU A 1 97 ? 11.091 -4.128 10.753 1.00 88.50 97 LEU A O 1
ATOM 731 N N . ALA A 1 98 ? 12.548 -2.539 10.124 1.00 87.56 98 ALA A N 1
ATOM 732 C CA . ALA A 1 98 ? 11.668 -1.419 10.450 1.00 87.56 98 ALA A CA 1
ATOM 733 C C . ALA A 1 98 ? 10.401 -1.417 9.576 1.00 87.56 98 ALA A C 1
ATOM 735 O O . ALA A 1 98 ? 9.298 -1.206 10.084 1.00 87.56 98 ALA A O 1
ATOM 736 N N . TRP A 1 99 ? 10.546 -1.719 8.284 1.00 84.12 99 TRP A N 1
ATOM 737 C CA . TRP A 1 99 ? 9.442 -1.856 7.337 1.00 84.12 99 TRP A CA 1
ATOM 738 C C . TRP A 1 99 ? 8.498 -3.000 7.740 1.00 84.12 99 TRP A C 1
ATOM 740 O O . TRP A 1 99 ? 7.287 -2.795 7.833 1.00 84.12 99 TRP A O 1
ATOM 750 N N . LEU A 1 100 ? 9.037 -4.175 8.086 1.00 87.31 100 LEU A N 1
ATOM 751 C CA . LEU A 1 100 ? 8.252 -5.317 8.575 1.00 87.31 100 LEU A CA 1
ATOM 752 C C . LEU A 1 100 ? 7.556 -5.022 9.908 1.00 87.31 100 LEU A C 1
ATOM 754 O O . LEU A 1 100 ? 6.400 -5.400 10.100 1.00 87.31 100 LEU A O 1
ATOM 758 N N . ALA A 1 101 ? 8.233 -4.333 10.827 1.00 90.00 101 ALA A N 1
ATOM 759 C CA . ALA A 1 101 ? 7.653 -3.932 12.103 1.00 90.00 101 ALA A CA 1
ATOM 760 C C . ALA A 1 101 ? 6.478 -2.964 11.900 1.00 90.00 101 ALA A C 1
ATOM 762 O O . ALA A 1 101 ? 5.421 -3.136 12.509 1.00 90.00 101 ALA A O 1
ATOM 763 N N . LEU A 1 102 ? 6.628 -1.986 11.002 1.00 88.56 102 LEU A N 1
ATOM 764 C CA . LEU A 1 102 ? 5.561 -1.049 10.659 1.00 88.56 102 LEU A CA 1
ATOM 765 C C . LEU A 1 102 ? 4.395 -1.755 9.949 1.00 88.56 102 LEU A C 1
ATOM 767 O O . LEU A 1 102 ? 3.237 -1.469 10.256 1.00 88.56 102 LEU A O 1
ATOM 771 N N . LEU A 1 103 ? 4.676 -2.721 9.068 1.00 88.88 103 LEU A N 1
ATOM 772 C CA . LEU A 1 103 ? 3.655 -3.572 8.450 1.00 88.88 103 LEU A CA 1
ATOM 773 C C . LEU A 1 103 ? 2.861 -4.328 9.525 1.00 88.88 103 LEU A C 1
ATOM 775 O O . LEU A 1 103 ? 1.630 -4.285 9.539 1.00 88.88 103 LEU A O 1
ATOM 779 N N . GLY A 1 104 ? 3.563 -4.964 10.467 1.00 89.06 104 GLY A N 1
ATOM 780 C CA . GLY A 1 104 ? 2.961 -5.654 11.604 1.00 89.06 104 GLY A CA 1
ATOM 781 C C . GLY A 1 104 ? 2.104 -4.727 12.468 1.00 89.06 104 GLY A C 1
ATOM 782 O O . GLY A 1 104 ? 0.990 -5.094 12.840 1.00 89.06 104 GLY A O 1
ATOM 783 N N . ALA A 1 105 ? 2.566 -3.500 12.722 1.00 89.25 105 ALA A N 1
ATOM 784 C CA . ALA A 1 105 ? 1.807 -2.493 13.460 1.00 89.25 105 ALA A CA 1
ATOM 785 C C . ALA A 1 105 ? 0.522 -2.072 12.723 1.00 89.25 105 ALA A C 1
ATOM 787 O O . ALA A 1 105 ? -0.531 -1.939 13.352 1.00 89.25 105 ALA A O 1
ATOM 788 N N . CYS A 1 106 ? 0.570 -1.922 11.394 1.00 89.25 106 CYS A N 1
ATOM 789 C CA . CYS A 1 106 ? -0.617 -1.630 10.587 1.00 89.25 106 CYS A CA 1
ATOM 790 C C . CYS A 1 106 ? -1.629 -2.782 10.648 1.00 89.25 106 CYS A C 1
ATOM 792 O O . CYS A 1 106 ? -2.805 -2.550 10.924 1.00 89.25 106 CYS A O 1
ATOM 794 N N . ILE A 1 107 ? -1.171 -4.026 10.461 1.00 89.25 107 ILE A N 1
ATOM 795 C CA . ILE A 1 107 ? -2.016 -5.229 10.553 1.00 89.25 107 ILE A CA 1
ATOM 796 C C . ILE A 1 107 ? -2.647 -5.336 11.946 1.00 89.25 107 ILE A C 1
ATOM 798 O O . ILE A 1 107 ? -3.852 -5.560 12.064 1.00 89.25 107 ILE A O 1
ATOM 802 N N . TYR A 1 108 ? -1.861 -5.127 13.003 1.00 88.38 108 TYR A N 1
ATOM 803 C CA . TYR A 1 108 ? -2.359 -5.149 14.375 1.00 88.38 108 TYR A CA 1
ATOM 804 C C . TYR A 1 108 ? -3.420 -4.072 14.618 1.00 88.38 108 TYR A C 1
ATOM 806 O O . TYR A 1 108 ? -4.440 -4.360 15.240 1.00 88.38 108 TYR A O 1
ATOM 814 N N . GLY A 1 109 ? -3.231 -2.860 14.090 1.00 85.38 109 GLY A N 1
ATOM 815 C CA . GLY A 1 109 ? -4.228 -1.793 14.170 1.00 85.38 109 GLY A CA 1
ATOM 816 C C . GLY A 1 109 ? -5.560 -2.179 13.519 1.00 85.38 109 GLY A C 1
ATOM 817 O O . GLY A 1 109 ? -6.613 -1.997 14.134 1.00 85.38 109 GLY A O 1
ATOM 818 N N . PHE A 1 110 ? -5.530 -2.811 12.339 1.00 86.56 110 PHE A N 1
ATOM 819 C CA . PHE A 1 110 ? -6.740 -3.343 11.699 1.00 86.56 110 PHE A CA 1
ATOM 820 C C . PHE A 1 110 ? -7.413 -4.438 12.535 1.00 86.56 110 PHE A C 1
ATOM 822 O O . PHE A 1 110 ? -8.629 -4.409 12.722 1.00 86.56 110 PHE A O 1
ATOM 829 N N . VAL A 1 111 ? -6.638 -5.381 13.079 1.00 87.31 111 VAL A N 1
ATOM 830 C CA . VAL A 1 111 ? -7.169 -6.449 13.941 1.00 87.31 111 VAL A CA 1
ATOM 831 C C . VAL A 1 111 ? -7.769 -5.879 15.226 1.00 87.31 111 VAL A C 1
ATOM 833 O O . VAL A 1 111 ? -8.839 -6.318 15.640 1.00 87.31 111 VAL A O 1
ATOM 836 N N . ALA A 1 112 ? -7.126 -4.890 15.849 1.00 86.12 112 ALA A N 1
ATOM 837 C CA . ALA A 1 112 ? -7.629 -4.244 17.057 1.00 86.12 112 ALA A CA 1
ATOM 838 C C . ALA A 1 112 ? -8.986 -3.571 16.803 1.00 86.12 112 ALA A C 1
ATOM 840 O O . ALA A 1 112 ? -9.922 -3.752 17.580 1.00 86.12 112 ALA A O 1
ATOM 841 N N . VAL A 1 113 ? -9.119 -2.874 15.671 1.00 85.25 113 VAL A N 1
ATOM 842 C CA . VAL A 1 113 ? -10.391 -2.284 15.235 1.00 85.25 113 VAL A CA 1
ATOM 843 C C . VAL A 1 113 ? -11.443 -3.359 14.953 1.00 85.25 113 VAL A C 1
ATOM 845 O O . VAL A 1 113 ? -12.588 -3.212 15.371 1.00 85.25 113 VAL A O 1
ATOM 848 N N . PHE A 1 114 ? -11.071 -4.459 14.297 1.00 83.06 114 PHE A N 1
ATOM 849 C CA . PHE A 1 114 ? -11.998 -5.553 13.999 1.00 83.06 114 PHE A CA 1
ATOM 850 C C . PHE A 1 114 ? -12.508 -6.264 15.261 1.00 83.06 114 PHE A C 1
ATOM 852 O O . PHE A 1 114 ? -13.686 -6.611 15.345 1.00 83.06 114 PHE A O 1
ATOM 859 N N . ARG A 1 115 ? -11.642 -6.459 16.264 1.00 85.50 115 ARG A N 1
ATOM 860 C CA . ARG A 1 115 ? -12.033 -7.020 17.567 1.00 85.50 115 ARG A CA 1
ATOM 861 C C . ARG A 1 115 ? -12.995 -6.094 18.300 1.00 85.50 115 ARG A C 1
ATOM 863 O O . ARG A 1 115 ? -14.041 -6.557 18.737 1.00 85.50 115 ARG A O 1
ATOM 870 N N . TYR A 1 116 ? -12.686 -4.797 18.340 1.00 82.62 116 TYR A N 1
ATOM 871 C CA . TYR A 1 116 ? -13.571 -3.793 18.926 1.00 82.62 116 TYR A CA 1
ATOM 872 C C . TYR A 1 116 ? -14.934 -3.761 18.221 1.00 82.62 116 TYR A C 1
ATOM 874 O O . TYR A 1 116 ? -15.972 -3.778 18.869 1.00 82.62 116 TYR A O 1
ATOM 882 N N . TYR A 1 117 ? -14.949 -3.809 16.888 1.00 78.88 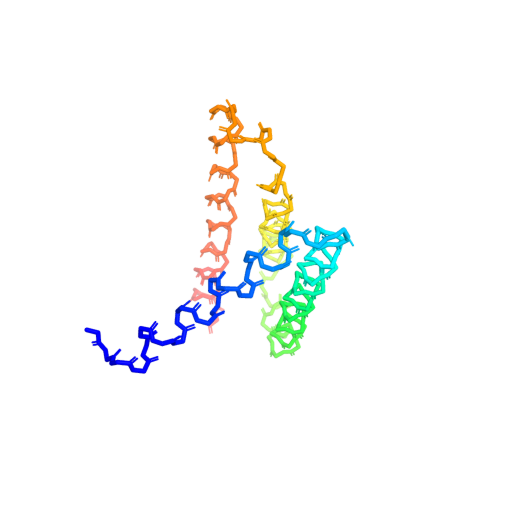117 TYR A N 1
ATOM 883 C CA . TYR A 1 117 ? -16.194 -3.903 16.130 1.00 78.88 117 TYR A CA 1
ATOM 884 C C . TYR A 1 117 ? -17.028 -5.132 16.531 1.00 78.88 117 TYR A C 1
ATOM 886 O O . TYR A 1 117 ? -18.218 -4.991 16.761 1.00 78.88 117 TYR A O 1
ATOM 894 N N . ARG A 1 118 ? -16.420 -6.315 16.686 1.00 80.44 118 ARG A N 1
ATOM 895 C CA . ARG A 1 118 ? -17.142 -7.540 17.085 1.00 80.44 118 ARG A CA 1
ATOM 896 C C . ARG A 1 118 ? -17.654 -7.552 18.526 1.00 80.44 118 ARG A C 1
ATOM 898 O O . ARG A 1 118 ? -18.536 -8.348 18.828 1.00 80.44 118 ARG A O 1
ATOM 905 N N . GLU A 1 119 ? -17.049 -6.778 19.418 1.00 80.12 119 GLU A N 1
ATOM 906 C CA . GLU A 1 119 ? -17.428 -6.738 20.836 1.00 80.12 119 GLU A CA 1
ATOM 907 C C . GLU A 1 119 ? -18.551 -5.725 21.112 1.00 80.12 119 GLU A C 1
ATOM 909 O O . GLU A 1 119 ? -19.281 -5.888 22.089 1.00 80.12 119 GLU A O 1
ATOM 914 N N . TYR A 1 120 ? -18.710 -4.706 20.257 1.00 67.06 120 TYR A N 1
ATOM 915 C CA . TYR A 1 120 ? -19.624 -3.578 20.485 1.00 67.06 120 TYR A CA 1
ATOM 916 C C . TYR A 1 120 ? -20.666 -3.339 19.374 1.00 67.06 120 TYR A C 1
ATOM 918 O O . TYR A 1 120 ? -21.474 -2.419 19.515 1.00 67.06 120 TYR A O 1
ATOM 926 N N . ALA A 1 121 ? -20.662 -4.124 18.291 1.00 56.72 121 ALA A N 1
ATOM 927 C CA . ALA A 1 121 ? -21.672 -4.100 17.223 1.00 56.72 121 ALA A CA 1
ATOM 928 C C . ALA A 1 121 ? -22.453 -5.417 17.167 1.00 56.72 121 ALA A C 1
ATOM 930 O O . ALA A 1 121 ? -23.665 -5.342 16.865 1.00 56.72 121 ALA A O 1
#

Secondary structure (DSSP, 8-state):
--HHHHHHHHHHHHHHHHHHHSTTHHHHHHHHHHHHHHHHHHHHHHHHHHHHHHHHHHHHHTHHHHHHHHHHHHH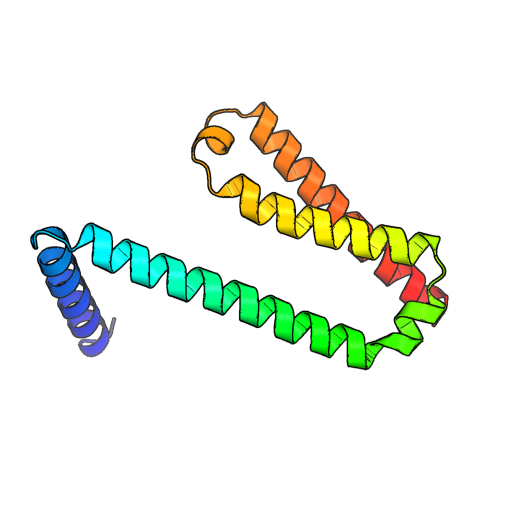HHHHHHHHTTSTHHHH-HHHHHHHHHHHHHHHHHHHHHHHHHHHH-

Radius of gyration: 21.15 Å; Cα contacts (8 Å, |Δi|>4): 38; chains: 1; bounding box: 43×37×51 Å

Solvent-accessible surface area (backbone atoms only — not comparable to full-atom values): 6683 Å² total; per-residue (Å²): 132,57,71,66,57,58,50,51,52,53,54,51,50,54,52,50,53,52,38,69,73,40,95,59,29,69,59,54,50,52,51,53,52,50,51,52,51,49,53,50,52,51,50,52,50,52,52,47,55,50,52,47,66,75,40,44,69,63,55,65,71,55,41,72,69,47,43,49,39,45,53,50,22,49,54,49,51,53,48,51,60,62,58,68,71,47,76,71,42,77,77,35,68,68,52,45,50,52,50,51,50,51,50,51,50,25,54,49,32,49,50,52,46,52,52,51,48,71,75,77,110

Foldseek 3Di:
DDPVVVVVVVVVVVVVVVLVPDDCSVVVVVVVVVVVVVVVVVVVVVVVVVVCVVCVVVLVVLDPVLNCLLVVLVVLVVVLVVVVPDPVQVVDVVSVVVSVVSPVSSVVSVVVSVVSSVVPD

Mean predicted aligned error: 9.13 Å

Sequence (121 aa):
MSTAALRNIGIILVLAVAVYALPGGGTGAAIVEALVSIAFLVGIWLILMRLYREHRTTLFSLGDKHRGILYGSFCGLLFLGAAGGENQWWDNPGLVLAWLALLGACIYGFVAVFRYYREYA

Organism: NCBI:txid1162706

pLDDT: mean 83.39, std 7.59, range [56.72, 93.88]